Protein AF-A0A919P963-F1 (afdb_monomer)

Foldseek 3Di:
DDDDDDDDPCVVVVVVVVVVVVVVVVLVVLLVVLLVLCCVVVVDDSVVSVVVLVVVCVVVVHDSSVSSVCSVVVND

Structure (mmCIF, N/CA/C/O backbone):
data_AF-A0A919P963-F1
#
_entry.id   AF-A0A919P963-F1
#
loop_
_atom_site.group_PDB
_atom_site.id
_atom_site.type_symbol
_atom_site.label_atom_id
_atom_site.label_alt_id
_atom_site.label_comp_id
_atom_site.label_asym_id
_atom_site.label_entity_id
_atom_site.label_seq_id
_atom_site.pdbx_PDB_ins_code
_atom_site.Cartn_x
_atom_site.Cartn_y
_atom_site.Cartn_z
_atom_site.occupancy
_atom_site.B_is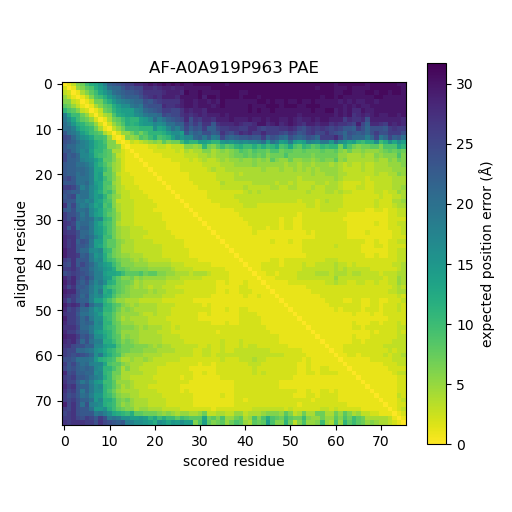o_or_equiv
_atom_site.auth_seq_id
_atom_site.auth_comp_id
_atom_site.auth_asym_id
_atom_site.auth_atom_id
_atom_site.pdbx_PDB_model_num
ATOM 1 N N . MET A 1 1 ? 34.487 -17.473 -47.367 1.00 50.47 1 MET A N 1
ATOM 2 C CA . MET A 1 1 ? 34.478 -16.296 -46.477 1.00 50.47 1 MET A CA 1
ATOM 3 C C . MET A 1 1 ? 33.115 -16.258 -45.820 1.00 50.47 1 MET A C 1
ATOM 5 O O . MET A 1 1 ? 32.131 -16.041 -46.510 1.00 50.47 1 MET A O 1
ATOM 9 N N . THR A 1 2 ? 33.044 -16.624 -44.547 1.00 45.25 2 THR A N 1
ATOM 10 C CA . THR A 1 2 ? 31.814 -16.655 -43.752 1.00 45.25 2 THR A CA 1
ATOM 11 C C . THR A 1 2 ? 31.513 -15.244 -43.262 1.00 45.25 2 THR A C 1
ATOM 13 O O . THR A 1 2 ? 32.301 -14.658 -42.524 1.00 45.25 2 THR A O 1
ATOM 16 N N . THR A 1 3 ? 30.398 -14.679 -43.713 1.00 52.16 3 THR A N 1
ATOM 17 C CA . THR A 1 3 ? 29.795 -13.475 -43.137 1.00 52.16 3 THR A CA 1
ATOM 18 C C . THR A 1 3 ? 29.412 -13.764 -41.680 1.00 52.16 3 THR A C 1
ATOM 20 O O . THR A 1 3 ? 28.793 -14.801 -41.427 1.00 52.16 3 THR A O 1
ATOM 23 N N . PRO A 1 4 ? 29.767 -12.904 -40.708 1.00 51.41 4 PRO A N 1
ATOM 24 C CA . PRO A 1 4 ? 29.261 -13.035 -39.347 1.00 51.41 4 PRO A CA 1
ATOM 25 C C . PRO A 1 4 ? 27.734 -12.902 -39.361 1.00 51.41 4 PRO A C 1
ATOM 27 O O . PRO A 1 4 ? 27.199 -11.967 -39.957 1.00 51.41 4 PRO A O 1
ATOM 30 N N . GLY A 1 5 ? 27.040 -13.862 -38.746 1.00 51.56 5 GLY A N 1
ATOM 31 C CA . GLY A 1 5 ? 25.598 -13.784 -38.513 1.00 51.56 5 GLY A CA 1
ATOM 32 C C . GLY A 1 5 ? 25.251 -12.726 -37.456 1.00 51.56 5 GLY A C 1
ATOM 33 O O . GLY A 1 5 ? 26.134 -12.296 -36.710 1.00 51.56 5 GLY A O 1
ATOM 34 N N . PRO A 1 6 ? 23.978 -12.306 -37.372 1.00 48.94 6 PRO A N 1
ATOM 35 C CA . PRO A 1 6 ? 23.532 -11.319 -36.400 1.00 48.94 6 PRO A CA 1
ATOM 36 C C . PRO A 1 6 ? 23.550 -11.939 -34.995 1.00 48.94 6 PRO A C 1
ATOM 38 O O . PRO A 1 6 ? 22.653 -12.689 -34.625 1.00 48.94 6 PRO A O 1
ATOM 41 N N . GLY A 1 7 ? 24.607 -11.657 -34.234 1.00 51.09 7 GLY A N 1
ATOM 42 C CA . GLY A 1 7 ? 24.629 -11.736 -32.774 1.00 51.09 7 GLY A CA 1
ATOM 43 C C . GLY A 1 7 ? 24.545 -10.302 -32.261 1.00 51.09 7 GLY A C 1
ATOM 44 O O . GLY A 1 7 ? 25.437 -9.507 -32.534 1.00 51.09 7 GLY A O 1
ATOM 45 N N . ALA A 1 8 ? 23.387 -9.892 -31.755 1.00 52.38 8 ALA A N 1
ATOM 46 C CA . ALA A 1 8 ? 23.038 -10.053 -30.345 1.00 52.38 8 ALA A CA 1
ATOM 47 C C . ALA A 1 8 ? 23.858 -9.088 -29.484 1.00 52.38 8 ALA A C 1
ATOM 49 O O . ALA A 1 8 ? 24.796 -9.484 -28.795 1.00 52.38 8 ALA A O 1
ATOM 50 N N . ASP A 1 9 ? 23.467 -7.817 -2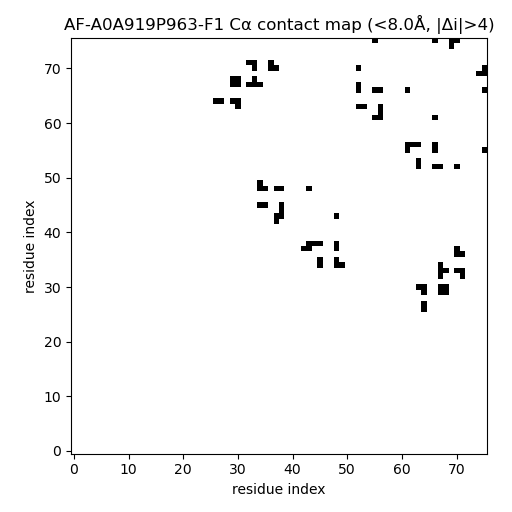9.531 1.00 53.16 9 ASP A N 1
ATOM 51 C CA . ASP A 1 9 ? 23.749 -6.877 -28.449 1.00 53.16 9 ASP A CA 1
ATOM 52 C C . ASP A 1 9 ? 22.422 -6.583 -27.719 1.00 53.16 9 ASP A C 1
ATOM 54 O O . ASP A 1 9 ? 21.966 -5.452 -27.623 1.00 53.16 9 ASP A O 1
ATOM 58 N N . ASP A 1 10 ? 21.777 -7.655 -27.233 1.00 59.34 10 ASP A N 1
ATOM 59 C CA . ASP A 1 10 ? 20.550 -7.645 -26.402 1.00 59.34 10 ASP A CA 1
ATOM 60 C C . ASP A 1 10 ? 20.844 -7.358 -24.917 1.00 59.34 10 ASP A C 1
ATOM 62 O O . ASP A 1 10 ? 19.964 -7.383 -24.062 1.00 59.34 10 ASP A O 1
ATOM 66 N N . ARG A 1 11 ? 22.097 -7.048 -24.566 1.00 55.19 11 ARG A N 1
ATOM 67 C CA . ARG A 1 11 ? 22.512 -6.834 -23.166 1.00 55.19 11 ARG A CA 1
ATOM 68 C C . ARG A 1 11 ? 21.892 -5.585 -22.524 1.00 55.19 11 ARG A C 1
ATOM 70 O O . ARG A 1 11 ? 21.981 -5.428 -21.307 1.00 55.19 11 ARG A O 1
ATOM 77 N N . GLY A 1 12 ? 21.321 -4.690 -23.331 1.00 57.22 12 GLY A N 1
ATOM 78 C CA . GLY A 1 12 ? 20.577 -3.522 -22.860 1.00 57.22 12 GLY A CA 1
ATOM 79 C C . GLY A 1 12 ? 19.178 -3.869 -22.343 1.00 57.22 12 GLY A C 1
ATOM 80 O O . GLY A 1 12 ? 18.774 -3.320 -21.321 1.00 57.22 12 GLY A O 1
ATOM 81 N N . ASP A 1 13 ? 18.495 -4.823 -22.981 1.00 67.75 13 ASP A N 1
ATOM 82 C CA . ASP A 1 13 ? 17.095 -5.174 -22.693 1.00 67.75 13 ASP A CA 1
ATOM 83 C C . ASP A 1 13 ? 16.966 -5.897 -21.340 1.00 67.75 13 ASP A C 1
ATOM 85 O O . ASP A 1 13 ? 16.186 -5.512 -20.467 1.00 67.75 13 ASP A O 1
ATOM 89 N N . ASP A 1 14 ? 17.864 -6.851 -21.076 1.00 80.38 14 ASP A N 1
ATOM 90 C CA . ASP A 1 14 ? 17.882 -7.581 -19.804 1.00 80.38 14 ASP A CA 1
ATOM 91 C C . ASP A 1 14 ? 18.142 -6.664 -18.604 1.00 80.38 14 ASP A C 1
ATOM 93 O O . ASP A 1 14 ? 17.556 -6.832 -17.532 1.00 80.38 14 ASP A O 1
ATOM 97 N N . ARG A 1 15 ? 19.032 -5.677 -18.759 1.00 79.81 15 ARG A N 1
ATOM 98 C CA . ARG A 1 15 ? 19.386 -4.770 -17.663 1.00 79.81 15 ARG A CA 1
ATOM 99 C C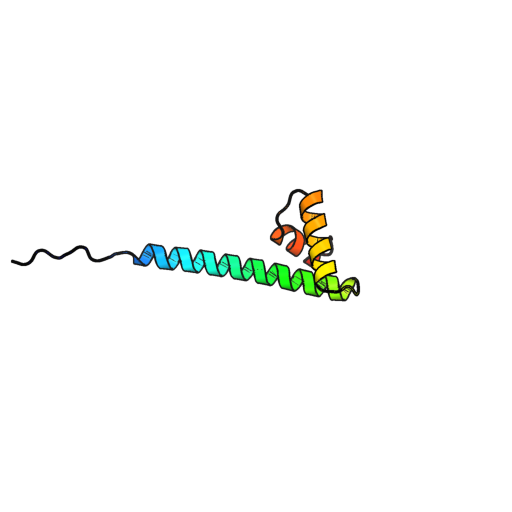 . ARG A 1 15 ? 18.232 -3.835 -17.314 1.00 79.81 15 ARG A C 1
ATOM 101 O O . ARG A 1 15 ? 17.984 -3.609 -16.131 1.00 79.81 15 ARG A O 1
ATOM 108 N N . GLU A 1 16 ? 17.542 -3.297 -18.313 1.00 86.12 16 GLU A N 1
ATOM 109 C CA . GLU A 1 16 ? 16.370 -2.446 -18.096 1.00 86.12 16 GLU A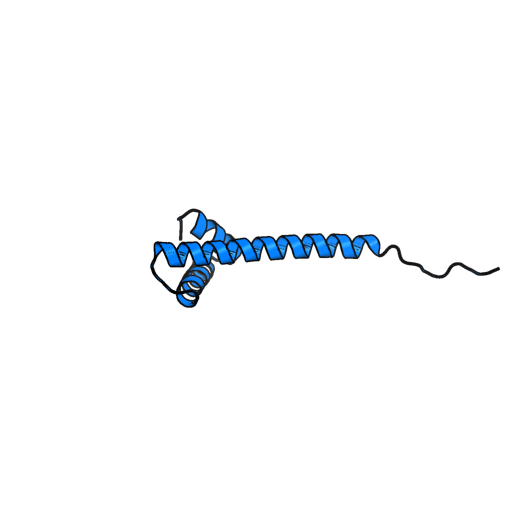 CA 1
ATOM 110 C C . GLU A 1 16 ? 15.214 -3.241 -17.475 1.00 86.12 16 GLU A C 1
ATOM 112 O O . GLU A 1 16 ? 14.585 -2.771 -16.521 1.00 86.12 16 GLU A O 1
ATOM 117 N N . MET A 1 17 ? 15.002 -4.484 -17.920 1.00 87.88 17 MET A N 1
ATOM 118 C CA . MET A 1 17 ? 14.024 -5.396 -17.327 1.00 87.88 17 MET A CA 1
ATOM 119 C C . MET A 1 17 ? 14.331 -5.706 -15.852 1.00 87.88 17 MET A C 1
ATOM 121 O O . MET A 1 17 ? 13.420 -5.684 -15.021 1.00 87.88 17 MET A O 1
ATOM 125 N N . TRP A 1 18 ? 15.598 -5.950 -15.498 1.00 89.94 18 TRP A N 1
ATOM 126 C CA . TRP A 1 18 ? 15.999 -6.182 -14.104 1.00 89.94 18 TRP A CA 1
ATOM 127 C C . TRP A 1 18 ? 15.727 -4.977 -13.203 1.00 89.94 18 TRP A C 1
ATOM 129 O O . TRP A 1 18 ? 15.197 -5.149 -12.107 1.00 89.94 18 TRP A O 1
ATOM 139 N N . VAL A 1 19 ? 16.027 -3.764 -13.673 1.00 92.38 19 VAL A N 1
ATOM 140 C CA . VAL A 1 19 ? 15.741 -2.526 -12.927 1.00 92.38 19 VAL A CA 1
ATOM 141 C C . VAL A 1 19 ? 14.236 -2.345 -12.724 1.00 92.38 19 VAL A C 1
ATOM 143 O O . VAL A 1 19 ? 13.791 -1.983 -11.633 1.00 92.38 19 VAL A O 1
ATOM 146 N N . LEU A 1 20 ? 13.429 -2.628 -13.752 1.00 92.25 20 LEU A N 1
ATOM 147 C CA . LEU A 1 20 ? 11.974 -2.573 -13.637 1.00 92.25 20 LEU A CA 1
ATOM 148 C C . LEU A 1 20 ? 11.455 -3.585 -12.608 1.00 92.25 20 LEU A C 1
ATOM 150 O O . LEU A 1 20 ? 10.603 -3.236 -11.791 1.00 92.25 20 LEU A O 1
ATOM 154 N N . LEU A 1 21 ? 11.967 -4.817 -12.630 1.00 93.88 21 LEU A N 1
ATOM 155 C CA . LEU A 1 21 ? 11.582 -5.856 -11.678 1.00 93.88 21 LEU A CA 1
ATOM 156 C C . LEU A 1 21 ? 11.943 -5.465 -10.241 1.00 93.88 21 LEU A C 1
ATOM 158 O O . LEU A 1 21 ? 11.098 -5.584 -9.355 1.00 93.88 21 LEU A O 1
ATOM 162 N N . GLU A 1 22 ? 13.154 -4.953 -10.016 1.00 94.69 22 GLU A N 1
ATOM 163 C CA . GLU A 1 22 ? 13.604 -4.490 -8.700 1.00 94.69 22 GLU A CA 1
ATOM 164 C C . GLU A 1 22 ? 12.682 -3.389 -8.155 1.00 94.69 22 GLU A C 1
ATOM 166 O O . GLU A 1 22 ? 12.186 -3.494 -7.032 1.00 94.69 22 GLU A O 1
ATOM 171 N N . ALA A 1 23 ? 12.329 -2.406 -8.988 1.00 92.81 23 ALA A N 1
ATOM 172 C CA . ALA A 1 23 ? 11.398 -1.347 -8.608 1.00 92.81 23 ALA A CA 1
ATOM 173 C C . ALA A 1 23 ? 9.986 -1.874 -8.279 1.00 92.81 23 ALA A C 1
ATOM 175 O O . ALA A 1 23 ? 9.324 -1.359 -7.377 1.00 92.81 23 ALA A O 1
ATOM 176 N N . GLN A 1 24 ? 9.492 -2.897 -8.987 1.00 94.19 24 GLN A N 1
ATOM 177 C CA . GLN A 1 24 ? 8.195 -3.514 -8.670 1.00 94.19 24 GLN A CA 1
ATOM 178 C C . GLN A 1 24 ? 8.244 -4.302 -7.358 1.00 94.19 24 GLN A C 1
ATOM 180 O O . GLN A 1 24 ? 7.304 -4.235 -6.563 1.00 94.19 24 GLN A O 1
ATOM 185 N N . MET A 1 25 ? 9.342 -5.016 -7.107 1.00 96.06 25 MET A N 1
ATOM 186 C CA . MET A 1 25 ? 9.544 -5.748 -5.859 1.00 96.06 25 MET A CA 1
ATOM 187 C C . MET A 1 25 ? 9.631 -4.805 -4.660 1.00 96.06 25 MET A C 1
ATOM 189 O O . MET A 1 25 ? 9.015 -5.083 -3.630 1.00 96.06 25 MET A O 1
ATOM 193 N N . GLU A 1 26 ? 10.329 -3.678 -4.800 1.00 95.06 26 GLU A N 1
ATOM 194 C CA . GLU A 1 26 ? 10.403 -2.652 -3.761 1.00 95.06 26 GLU A CA 1
ATOM 195 C C . GLU A 1 26 ? 9.011 -2.091 -3.442 1.00 95.06 26 GLU A C 1
ATOM 197 O O . GLU A 1 26 ? 8.591 -2.101 -2.284 1.00 95.06 26 GLU A O 1
ATOM 202 N N . ARG A 1 27 ? 8.230 -1.722 -4.468 1.00 94.56 27 ARG A N 1
ATOM 203 C CA . ARG A 1 27 ? 6.848 -1.248 -4.277 1.00 94.56 27 ARG A CA 1
ATOM 204 C C . ARG A 1 27 ? 5.974 -2.281 -3.570 1.00 94.56 27 ARG A C 1
ATOM 206 O O . ARG A 1 27 ? 5.195 -1.928 -2.685 1.00 94.56 27 ARG A O 1
ATOM 213 N N . HIS A 1 28 ? 6.095 -3.554 -3.945 1.00 96.12 28 HIS A N 1
ATOM 214 C CA . HIS A 1 28 ? 5.361 -4.643 -3.304 1.00 96.12 28 HIS A CA 1
ATOM 215 C C . HIS A 1 28 ? 5.774 -4.824 -1.833 1.00 96.12 28 HIS A C 1
ATOM 217 O O . HIS A 1 28 ? 4.917 -5.031 -0.971 1.00 96.12 28 HIS A O 1
ATOM 223 N N . ALA A 1 29 ? 7.066 -4.689 -1.519 1.00 97.31 29 ALA A N 1
ATOM 224 C CA . ALA A 1 29 ? 7.556 -4.724 -0.144 1.00 97.31 29 ALA A CA 1
ATOM 225 C C . ALA A 1 29 ? 6.969 -3.579 0.698 1.00 97.31 29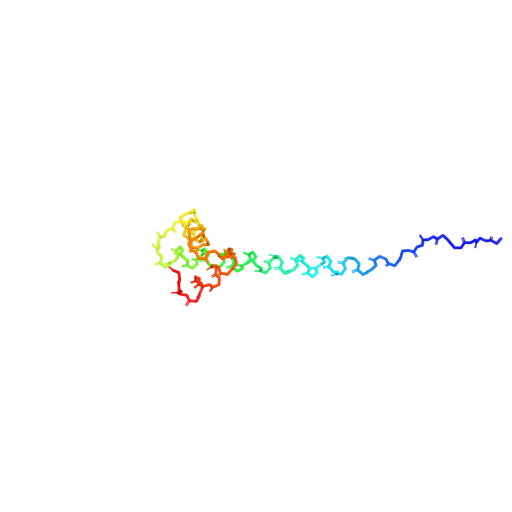 ALA A C 1
ATOM 227 O O . ALA A 1 29 ? 6.501 -3.824 1.812 1.00 97.31 29 ALA A O 1
ATOM 228 N N . THR A 1 30 ? 6.904 -2.359 0.153 1.00 97.50 30 THR A N 1
ATOM 229 C CA . THR A 1 30 ? 6.271 -1.207 0.817 1.00 97.50 30 THR A CA 1
ATOM 230 C C . THR A 1 30 ? 4.793 -1.459 1.116 1.00 97.50 30 THR A C 1
ATOM 232 O O . THR A 1 30 ? 4.333 -1.176 2.222 1.00 97.50 30 THR A O 1
ATOM 235 N N . VAL A 1 31 ? 4.047 -2.034 0.166 1.00 97.62 31 VAL A N 1
ATOM 236 C CA . VAL A 1 31 ? 2.628 -2.376 0.365 1.00 97.62 31 VAL A CA 1
ATOM 237 C C . VAL A 1 31 ? 2.464 -3.408 1.485 1.00 97.62 31 VAL A C 1
ATOM 239 O O . VAL A 1 31 ? 1.670 -3.188 2.398 1.00 97.62 31 VAL A O 1
ATOM 242 N N . ASN A 1 32 ? 3.263 -4.478 1.494 1.00 98.00 32 ASN A N 1
ATOM 243 C CA . ASN A 1 32 ? 3.213 -5.483 2.562 1.00 98.00 32 ASN A CA 1
ATOM 244 C C . ASN A 1 32 ? 3.568 -4.909 3.938 1.00 98.00 32 ASN A C 1
ATOM 246 O O . ASN A 1 32 ? 2.938 -5.254 4.940 1.00 98.00 32 ASN A O 1
ATOM 250 N N . GLN A 1 33 ? 4.541 -3.999 4.000 1.00 98.12 33 GLN A N 1
ATOM 251 C CA . GLN A 1 33 ? 4.888 -3.320 5.245 1.00 98.12 33 GLN A CA 1
ATOM 252 C C . GLN A 1 33 ? 3.732 -2.446 5.751 1.00 98.12 33 GLN A C 1
ATOM 254 O O . GLN A 1 33 ? 3.440 -2.441 6.948 1.00 98.12 33 GLN A O 1
ATOM 259 N N . ALA A 1 34 ? 3.053 -1.726 4.854 1.00 98.19 34 ALA A N 1
ATOM 260 C CA . ALA A 1 34 ? 1.896 -0.908 5.204 1.00 98.19 34 ALA A CA 1
ATOM 261 C C . ALA A 1 34 ? 0.728 -1.755 5.723 1.00 98.19 34 ALA A C 1
ATOM 263 O O . ALA A 1 34 ? 0.127 -1.395 6.734 1.00 98.19 34 ALA A O 1
ATOM 264 N N . ILE A 1 35 ? 0.459 -2.901 5.092 1.00 98.12 35 ILE A N 1
ATOM 265 C CA . ILE A 1 35 ? -0.544 -3.871 5.550 1.00 98.12 35 ILE A CA 1
ATOM 266 C C . ILE A 1 35 ? -0.219 -4.331 6.975 1.00 98.12 35 ILE A C 1
ATOM 268 O O . ILE A 1 35 ? -1.053 -4.191 7.867 1.00 98.12 35 ILE A O 1
ATOM 272 N N . GLY A 1 36 ? 1.015 -4.781 7.231 1.00 97.94 36 GLY A N 1
ATOM 273 C CA . GLY A 1 36 ? 1.436 -5.191 8.575 1.00 97.94 36 GLY A CA 1
ATOM 274 C C . GLY A 1 36 ? 1.323 -4.066 9.613 1.00 97.94 36 GLY A C 1
ATOM 275 O O . GLY A 1 36 ? 0.900 -4.299 10.746 1.00 97.94 36 GLY A O 1
ATOM 276 N N . CYS A 1 37 ? 1.637 -2.826 9.224 1.00 97.62 37 CYS A N 1
ATOM 277 C CA . CYS A 1 37 ? 1.470 -1.643 10.069 1.00 97.62 37 CYS A CA 1
ATOM 278 C C . CYS A 1 37 ? -0.007 -1.382 10.413 1.00 97.62 37 CYS A C 1
ATOM 280 O O . CYS A 1 37 ? -0.334 -1.108 11.569 1.00 97.62 37 CYS A O 1
ATOM 282 N N . LEU A 1 38 ? -0.910 -1.494 9.436 1.00 97.56 38 LEU A N 1
ATOM 283 C CA . LEU A 1 38 ? -2.351 -1.323 9.634 1.00 97.56 38 LEU A CA 1
ATOM 284 C C . LEU A 1 38 ? -2.929 -2.415 10.535 1.00 97.56 38 LEU A C 1
ATOM 286 O O . LEU A 1 38 ? -3.628 -2.082 11.493 1.00 97.56 38 LEU A O 1
ATOM 290 N N . MET A 1 39 ? -2.559 -3.678 10.303 1.00 98.19 39 MET A N 1
ATOM 291 C CA . MET A 1 39 ? -2.939 -4.804 11.162 1.00 98.19 39 MET A CA 1
ATOM 292 C C . MET A 1 39 ? -2.517 -4.554 12.615 1.00 98.19 39 MET A C 1
ATOM 294 O O . MET A 1 39 ? -3.330 -4.663 13.529 1.00 98.19 39 MET A O 1
ATOM 298 N N . ALA A 1 40 ? -1.267 -4.130 12.838 1.00 97.00 40 ALA A N 1
ATOM 299 C CA . ALA A 1 40 ? -0.754 -3.857 14.180 1.00 97.00 40 ALA A CA 1
ATOM 300 C C . ALA A 1 40 ? -1.436 -2.654 14.859 1.00 97.00 40 ALA A C 1
ATOM 302 O O . ALA A 1 40 ? -1.688 -2.685 16.061 1.00 97.00 40 ALA A O 1
ATOM 303 N N . ARG A 1 41 ? -1.735 -1.585 14.108 1.00 96.12 41 ARG A N 1
ATOM 304 C CA . ARG A 1 41 ? -2.324 -0.347 14.652 1.00 96.12 41 ARG A CA 1
ATOM 305 C C . ARG A 1 41 ? -3.824 -0.447 14.897 1.00 96.12 41 ARG A C 1
ATOM 307 O O . ARG A 1 41 ? -4.323 0.208 15.807 1.00 96.12 41 ARG A O 1
ATOM 314 N N . ARG A 1 42 ? -4.542 -1.198 14.061 1.00 94.94 42 ARG A N 1
ATOM 315 C CA . ARG A 1 42 ? -6.011 -1.275 14.083 1.00 94.94 42 ARG A CA 1
ATOM 316 C C . ARG A 1 42 ? -6.541 -2.598 14.622 1.00 94.94 42 ARG A C 1
ATOM 318 O O . ARG A 1 42 ? -7.731 -2.683 14.899 1.00 94.94 42 ARG A O 1
ATOM 325 N N . GLY A 1 43 ? -5.680 -3.600 14.800 1.00 96.38 43 GLY A N 1
ATOM 326 C CA . GLY A 1 43 ? -6.084 -4.929 15.259 1.00 96.38 43 GLY A CA 1
ATOM 327 C C . GLY A 1 43 ? -6.959 -5.668 14.246 1.00 96.38 43 GLY A C 1
ATOM 328 O O . GLY A 1 43 ? -7.812 -6.449 14.653 1.00 96.38 43 GLY A O 1
ATOM 329 N N . CYS A 1 44 ? -6.780 -5.384 12.954 1.00 96.81 44 CYS A N 1
ATOM 330 C CA . CYS A 1 44 ? -7.522 -6.007 11.862 1.00 96.81 44 CYS A CA 1
ATOM 331 C C . CYS A 1 44 ? -6.703 -7.113 11.184 1.00 96.81 44 CYS A C 1
ATOM 333 O O . CYS A 1 44 ? -5.491 -7.231 11.405 1.00 96.81 44 CYS A O 1
ATOM 335 N N . ASP A 1 45 ? -7.364 -7.921 10.360 1.00 98.00 45 ASP A N 1
ATOM 336 C CA . ASP A 1 45 ? -6.690 -8.920 9.539 1.00 98.00 45 ASP A CA 1
ATOM 337 C C . ASP A 1 45 ? -6.115 -8.315 8.242 1.00 98.00 45 ASP A C 1
ATOM 339 O O . ASP A 1 45 ? -6.104 -7.096 8.031 1.00 98.00 45 ASP A O 1
ATOM 343 N N . VAL A 1 46 ? -5.547 -9.185 7.406 1.00 97.38 46 VAL A N 1
ATOM 344 C CA . VAL A 1 46 ? -4.899 -8.800 6.150 1.00 97.38 46 VAL A CA 1
ATOM 345 C C . VAL A 1 46 ? -5.899 -8.265 5.121 1.00 97.38 46 VAL A C 1
ATOM 347 O O . VAL A 1 46 ? -5.574 -7.312 4.411 1.00 97.38 46 VAL A O 1
ATOM 350 N N . ASP A 1 47 ? -7.104 -8.836 5.063 1.00 97.88 47 ASP A N 1
ATOM 351 C CA . ASP A 1 47 ? -8.125 -8.485 4.076 1.00 97.88 47 ASP A CA 1
ATOM 352 C C . ASP A 1 47 ? -8.726 -7.117 4.414 1.00 97.88 47 ASP A C 1
ATOM 354 O O . ASP A 1 47 ? -8.857 -6.260 3.537 1.00 97.88 47 ASP A O 1
ATOM 358 N N . ASP A 1 48 ? -8.969 -6.858 5.700 1.00 98.06 48 ASP A N 1
ATOM 359 C CA . ASP A 1 48 ? -9.392 -5.553 6.205 1.00 98.06 48 ASP A CA 1
ATOM 360 C C . ASP A 1 48 ? -8.325 -4.472 5.966 1.00 98.06 48 ASP A C 1
ATOM 362 O O . ASP A 1 48 ? -8.628 -3.357 5.532 1.00 98.06 48 ASP A O 1
ATOM 366 N N . ALA A 1 49 ? -7.049 -4.784 6.219 1.00 97.88 49 ALA A N 1
ATOM 367 C CA . ALA A 1 49 ? -5.948 -3.853 5.973 1.00 97.88 49 ALA A CA 1
ATOM 368 C C . ALA A 1 49 ? -5.804 -3.512 4.479 1.00 97.88 49 ALA A C 1
ATOM 370 O O . ALA A 1 49 ? -5.556 -2.354 4.125 1.00 97.88 49 ALA A O 1
ATOM 371 N N . LEU A 1 50 ? -5.991 -4.501 3.599 1.00 97.06 50 LEU A N 1
ATOM 372 C CA . LEU A 1 50 ? -6.033 -4.302 2.151 1.00 97.06 50 LEU A CA 1
ATOM 373 C C . LEU A 1 50 ? -7.226 -3.442 1.734 1.00 97.06 50 LEU A C 1
ATOM 375 O O . LEU A 1 50 ? -7.050 -2.517 0.939 1.00 97.06 50 LEU A O 1
ATOM 379 N N . LEU A 1 51 ? -8.413 -3.700 2.289 1.00 97.94 51 LEU A N 1
ATOM 380 C CA . LEU A 1 51 ? -9.611 -2.916 2.003 1.00 97.94 51 LEU A CA 1
ATOM 381 C C . LEU A 1 51 ? -9.404 -1.439 2.359 1.00 97.94 51 LEU A C 1
ATOM 383 O O . LEU A 1 51 ? -9.681 -0.578 1.528 1.00 97.94 51 LEU A O 1
ATOM 387 N N . ILE A 1 52 ? -8.817 -1.144 3.524 1.00 96.81 52 ILE A N 1
ATOM 388 C CA . ILE A 1 52 ? -8.484 0.230 3.943 1.00 96.81 52 ILE A CA 1
ATOM 389 C C . ILE A 1 52 ? -7.577 0.922 2.915 1.00 96.81 52 ILE A C 1
ATOM 391 O O . ILE A 1 52 ? -7.818 2.075 2.549 1.00 96.81 52 ILE A O 1
ATOM 395 N N . LEU A 1 53 ? -6.535 0.237 2.432 1.00 97.12 53 LEU A N 1
ATOM 396 C CA . LEU A 1 53 ? -5.636 0.801 1.422 1.00 97.12 53 LEU A CA 1
ATOM 397 C C . LEU A 1 53 ? -6.367 1.060 0.102 1.00 97.12 53 LEU A C 1
ATOM 399 O O . LEU A 1 53 ? -6.193 2.128 -0.486 1.00 97.12 53 LEU A O 1
ATOM 403 N N . VAL A 1 54 ? -7.195 0.119 -0.356 1.00 97.62 54 VAL A N 1
ATOM 404 C CA . VAL A 1 54 ? -7.964 0.249 -1.603 1.00 97.62 54 VAL A CA 1
ATOM 405 C C . VAL A 1 54 ? -8.982 1.384 -1.508 1.00 97.62 54 VAL A C 1
ATOM 407 O O . VAL A 1 54 ? -9.048 2.217 -2.413 1.00 97.62 54 VAL A O 1
ATOM 410 N N . GLU A 1 55 ? -9.729 1.484 -0.411 1.00 97.62 55 GLU A N 1
ATOM 411 C CA . GLU A 1 55 ? -10.664 2.587 -0.177 1.00 97.62 55 GLU A CA 1
ATOM 412 C C . GLU A 1 55 ? -9.947 3.939 -0.177 1.00 97.62 55 GLU A C 1
ATOM 41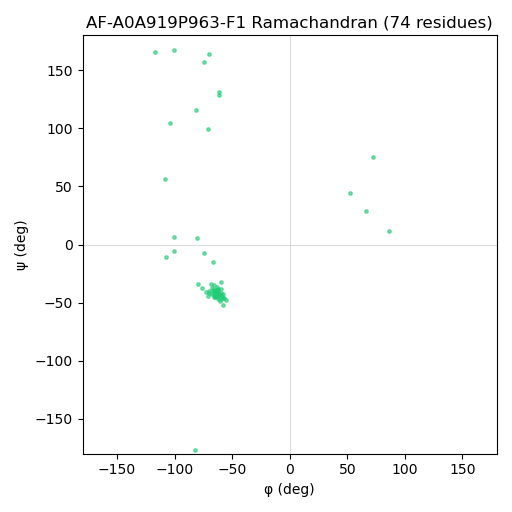4 O O . GLU A 1 55 ? -10.420 4.898 -0.791 1.00 97.62 55 GLU A O 1
ATOM 419 N N . HIS A 1 56 ? -8.771 4.024 0.452 1.00 96.94 56 HIS A N 1
ATOM 420 C CA . HIS A 1 56 ? -7.971 5.248 0.444 1.00 96.94 56 HIS A CA 1
ATOM 421 C C . HIS A 1 56 ? -7.488 5.617 -0.965 1.00 96.94 56 HIS A C 1
ATOM 423 O O . HIS A 1 56 ? -7.535 6.790 -1.341 1.00 96.94 56 HIS A O 1
ATOM 429 N N . CYS A 1 57 ? -7.101 4.627 -1.780 1.00 97.56 57 CYS A N 1
ATOM 430 C CA . CYS A 1 57 ? -6.754 4.837 -3.190 1.00 97.56 57 CYS A CA 1
ATOM 431 C C . CYS A 1 57 ? -7.923 5.428 -3.979 1.00 97.56 57 CYS A C 1
ATOM 433 O O . CYS A 1 57 ? -7.742 6.398 -4.715 1.00 97.56 57 CYS A O 1
ATOM 435 N N . LEU A 1 58 ? -9.123 4.868 -3.803 1.00 97.38 58 LEU A N 1
ATO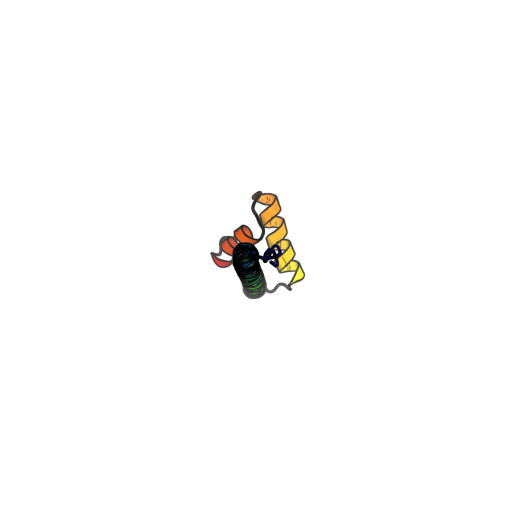M 436 C CA . LEU A 1 58 ? -10.327 5.314 -4.50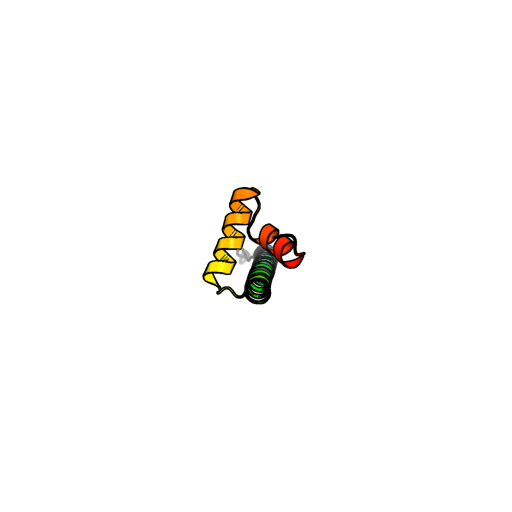1 1.00 97.38 58 LEU A CA 1
ATOM 437 C C . LEU A 1 58 ? -10.735 6.729 -4.080 1.00 97.38 58 LEU A C 1
ATOM 439 O O . LEU A 1 58 ? -11.033 7.554 -4.941 1.00 97.38 58 LEU A O 1
ATOM 443 N N . HIS A 1 59 ? -10.694 7.037 -2.782 1.00 97.31 59 HIS A N 1
ATOM 444 C CA . HIS A 1 59 ? -11.057 8.359 -2.266 1.00 97.31 59 HIS A CA 1
ATOM 445 C C . HIS A 1 59 ? -10.067 9.461 -2.655 1.00 97.31 59 HIS A C 1
ATOM 447 O O . HIS A 1 59 ? -10.461 10.616 -2.819 1.00 97.31 59 HIS A O 1
ATOM 453 N N . ARG A 1 60 ? -8.774 9.137 -2.753 1.00 95.62 60 ARG A N 1
ATOM 454 C CA . ARG A 1 60 ? -7.715 10.118 -3.034 1.00 95.62 60 ARG A CA 1
ATOM 455 C C . ARG A 1 60 ? -7.254 10.125 -4.486 1.00 95.62 60 ARG A C 1
ATOM 457 O O . ARG A 1 60 ? -6.464 10.994 -4.839 1.00 95.62 60 ARG A O 1
ATOM 464 N N . HIS A 1 61 ? -7.753 9.205 -5.311 1.00 97.00 61 HIS A N 1
ATOM 465 C CA . H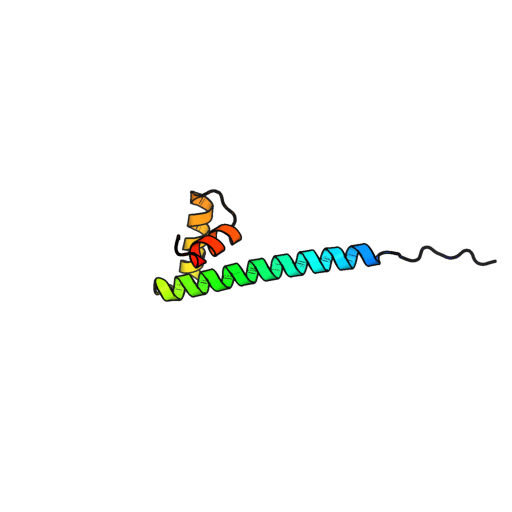IS A 1 61 ? -7.299 8.989 -6.686 1.00 97.00 61 HIS A CA 1
ATOM 466 C C . HIS A 1 61 ? -5.776 8.794 -6.779 1.00 97.00 61 HIS A C 1
ATOM 468 O O . HIS A 1 61 ? -5.119 9.366 -7.646 1.00 97.00 61 HIS A O 1
ATOM 474 N N . ILE A 1 62 ? -5.223 7.990 -5.867 1.00 96.94 62 ILE A N 1
ATOM 475 C CA . ILE A 1 62 ? -3.790 7.670 -5.799 1.00 96.94 62 ILE A CA 1
ATOM 476 C C . ILE A 1 62 ? -3.548 6.179 -6.024 1.00 96.94 62 ILE A C 1
ATOM 478 O O . ILE A 1 62 ? -4.462 5.357 -5.954 1.00 96.94 62 ILE A O 1
ATOM 482 N N . THR A 1 63 ? -2.295 5.825 -6.284 1.00 96.88 63 THR A N 1
ATOM 483 C CA . THR A 1 63 ? -1.863 4.432 -6.413 1.00 96.88 63 THR A CA 1
ATOM 484 C C . THR A 1 63 ? -1.781 3.732 -5.054 1.00 96.88 63 THR A C 1
ATOM 486 O O . THR A 1 63 ? -1.562 4.360 -4.016 1.00 96.88 63 THR A O 1
ATOM 489 N N . ILE A 1 64 ? -1.861 2.396 -5.059 1.00 96.25 64 ILE A N 1
ATOM 490 C CA . ILE A 1 64 ? -1.719 1.581 -3.840 1.00 96.25 64 ILE A CA 1
ATOM 491 C C . ILE A 1 64 ? -0.370 1.772 -3.142 1.00 96.25 64 ILE A C 1
ATOM 493 O O . ILE A 1 64 ? -0.293 1.746 -1.918 1.00 96.25 64 ILE A O 1
ATOM 497 N N . HIS A 1 65 ? 0.686 2.041 -3.909 1.00 96.75 65 HIS A N 1
ATOM 498 C CA . HIS A 1 65 ? 2.007 2.340 -3.370 1.00 96.75 65 HIS A CA 1
ATOM 499 C C . HIS A 1 65 ? 2.042 3.686 -2.622 1.00 96.75 65 HIS A C 1
ATOM 501 O O . HIS A 1 65 ? 2.616 3.789 -1.536 1.00 96.75 65 HIS A O 1
ATOM 507 N N . GLU A 1 66 ? 1.402 4.723 -3.169 1.00 97.31 66 GLU A N 1
ATOM 508 C CA . GLU A 1 66 ? 1.280 6.023 -2.497 1.00 97.31 66 GLU A CA 1
ATOM 509 C C . GLU A 1 66 ? 0.417 5.917 -1.236 1.00 97.31 66 GLU A C 1
ATOM 511 O O . GLU A 1 66 ? 0.789 6.461 -0.196 1.00 97.31 66 GLU A O 1
ATOM 516 N N . ALA A 1 67 ? -0.690 5.169 -1.293 1.00 97.50 67 ALA A N 1
ATOM 517 C CA . ALA A 1 67 ? -1.516 4.888 -0.122 1.00 97.50 67 ALA A CA 1
ATOM 518 C C . ALA A 1 67 ? -0.730 4.133 0.963 1.00 97.50 67 ALA A C 1
ATOM 520 O O . ALA A 1 67 ? -0.785 4.508 2.132 1.00 97.50 67 ALA A O 1
ATOM 521 N N . ALA A 1 68 ? 0.063 3.127 0.583 1.00 97.56 68 ALA A N 1
ATOM 522 C CA . ALA A 1 68 ? 0.934 2.397 1.501 1.00 97.56 68 ALA A CA 1
ATOM 523 C C . ALA A 1 68 ? 1.979 3.315 2.155 1.00 97.56 68 ALA A C 1
ATOM 525 O O . ALA A 1 68 ? 2.171 3.275 3.370 1.00 97.56 68 ALA A O 1
ATOM 526 N N . THR A 1 69 ? 2.596 4.206 1.377 1.00 97.50 69 THR A N 1
ATOM 527 C CA . THR A 1 69 ? 3.559 5.193 1.889 1.00 97.50 69 THR A CA 1
ATOM 528 C C . THR A 1 69 ? 2.902 6.143 2.899 1.00 97.50 69 THR A C 1
ATOM 530 O O . THR A 1 69 ? 3.465 6.415 3.959 1.00 97.50 69 THR A O 1
ATOM 533 N N . GLN A 1 70 ? 1.681 6.608 2.620 1.00 97.25 70 GLN A N 1
ATOM 534 C CA . GLN A 1 70 ? 0.897 7.429 3.549 1.00 97.25 70 GLN A CA 1
ATOM 535 C C . GLN A 1 70 ? 0.509 6.657 4.821 1.00 97.25 70 GLN A C 1
ATOM 537 O O . GLN A 1 70 ? 0.608 7.187 5.929 1.00 97.25 70 GLN A O 1
ATOM 542 N N . ALA A 1 71 ? 0.135 5.382 4.698 1.00 95.56 71 ALA A N 1
ATOM 543 C CA . ALA A 1 71 ? -0.199 4.542 5.845 1.00 95.56 71 ALA A CA 1
ATOM 544 C C . ALA A 1 71 ? 1.004 4.341 6.777 1.00 95.56 71 ALA A C 1
ATOM 546 O O . ALA A 1 71 ? 0.859 4.443 7.999 1.00 95.56 71 ALA A O 1
ATOM 547 N N . LEU A 1 72 ? 2.197 4.140 6.207 1.00 96.69 72 LEU A N 1
ATOM 548 C CA . LEU A 1 72 ? 3.459 4.080 6.949 1.00 96.69 72 LEU A CA 1
ATOM 549 C C . LEU A 1 72 ? 3.818 5.421 7.606 1.00 96.69 72 LEU A C 1
ATOM 551 O O . LEU A 1 72 ? 4.334 5.428 8.721 1.00 96.69 72 LEU A O 1
ATOM 555 N N . ALA A 1 73 ? 3.487 6.546 6.968 1.00 95.81 73 ALA A N 1
ATOM 556 C CA . ALA A 1 73 ? 3.645 7.884 7.541 1.00 95.81 73 ALA A CA 1
ATOM 557 C C . ALA A 1 73 ? 2.593 8.232 8.616 1.00 95.81 73 ALA A C 1
ATOM 559 O O . ALA A 1 73 ? 2.701 9.269 9.268 1.00 95.81 73 ALA A O 1
ATOM 560 N N . GLY A 1 74 ? 1.578 7.385 8.818 1.00 90.56 74 GLY A N 1
ATOM 561 C CA . GLY A 1 74 ? 0.532 7.596 9.819 1.00 90.56 74 GLY A CA 1
ATOM 562 C C . GLY A 1 74 ? -0.650 8.451 9.357 1.00 90.56 74 GLY A C 1
ATOM 563 O O . GLY A 1 74 ? -1.456 8.841 10.197 1.00 90.56 74 GLY A O 1
ATOM 564 N N . THR A 1 75 ? -0.776 8.731 8.058 1.00 86.06 75 THR A N 1
ATOM 565 C CA . THR A 1 75 ? -1.805 9.627 7.494 1.00 86.06 75 THR A CA 1
ATOM 566 C C . THR A 1 75 ? -3.009 8.906 6.873 1.00 86.06 75 THR A C 1
ATOM 568 O O . THR A 1 75 ? -3.879 9.566 6.301 1.00 86.06 75 THR A O 1
ATOM 571 N N . VAL A 1 76 ? -3.070 7.576 7.015 1.00 77.12 76 VAL A N 1
ATOM 572 C CA . VAL A 1 76 ? -4.201 6.701 6.643 1.00 77.12 76 VAL A CA 1
ATOM 573 C C . VAL A 1 76 ? -4.847 6.130 7.890 1.00 77.12 76 VAL A C 1
ATOM 575 O O . VAL A 1 76 ? -6.087 6.233 7.987 1.00 77.12 76 VAL A O 1
#

Secondary structure (DSSP, 8-state):
--PPP----THHHHHHHHHHHHHHHHHHHHHHHHHHHHHHHH---HHHHHHHHHHHHHHHT--HHHHHHHHHTT--

Organism: NCBI:txid992287

Solvent-accessible surface area (backbone atoms only — not comparable to full-atom values): 4363 Å² total; per-residue (Å²): 136,84,76,84,72,94,74,81,84,60,72,61,57,58,53,54,51,50,54,51,49,51,54,52,52,52,46,52,51,48,35,54,52,21,34,55,51,41,19,72,73,69,73,46,53,72,67,58,26,48,48,54,37,52,52,49,14,66,78,67,75,48,51,61,54,58,34,19,53,36,40,67,72,67,78,107

Nearest PDB structures (foldseek):
  1qo0-assembly1_E  TM=9.261E-01  e=3.451E-02  Pseudomonas aeruginosa
  6hmj-assembly1_A  TM=9.322E-01  e=5.038E-02  Nakamurella multipartita DSM 44233
  1sd5-assembly1_A  TM=9.146E-01  e=6.483E-02  Mycobacterium tuberculosis H37Rv
  6ww6-assembly1_A  TM=8.121E-01  e=1.471E-01  Enterococcus faecalis
  4akk-assembly1_B  TM=9.425E-01  e=4.298E-01  Klebsiella oxytoca

pLDDT: mean 88.03, std 16.35, range [45.25, 98.19]

Radius of gyration: 20.28 Å; Cα contacts (8 Å, |Δi|>4): 49; chains: 1; bounding box: 46×27×62 Å

InterPro domains:
  IPR005561 ANTAR domain [PF03861] (21-70)
  IPR005561 ANTAR domain [PS50921] (11-72)
  IPR005561 ANTAR domain [SM01012] (18-72)
  IPR036388 Winged helix-like DNA-binding domain superfamily [G3DSA:1.10.10.10] (20-75)

Sequence (76 aa):
MTTPGPGADDRGDDREMWVLLEAQMERHATVNQAIGCLMARRGCDVDDALLILVEHCLHRHITIHEAATQALAGTV

Mean predicted aligned error: 8.45 Å